Protein AF-A0A286DST3-F1 (afdb_monomer)

Foldseek 3Di:
DDDPVVVVVLVVVLVVLVVLLVVLVVVLVVLVVVVVPDDPPPPPPVVVVVVVVSVVSNVVSVVSNVVSVVSNVVSVD

Secondary structure (DSSP, 8-state):
---HHHHHHHHHHHHHHHHHHHHHHHHHHHHHHHHHTS-TT---HHHHHHHHHHHHHHHHHHHHHHHHHHHHHHHT-

Structure (mmCIF, N/CA/C/O backbone):
data_AF-A0A286DST3-F1
#
_entry.id   AF-A0A286DST3-F1
#
loop_
_atom_site.group_PDB
_atom_site.id
_atom_site.type_symbol
_atom_site.label_atom_id
_atom_site.label_alt_id
_atom_site.label_comp_id
_atom_site.label_asym_id
_atom_site.label_entity_id
_atom_site.label_seq_id
_atom_site.pdbx_PDB_ins_code
_atom_site.Cartn_x
_atom_site.Cartn_y
_atom_site.Cartn_z
_atom_site.occupancy
_atom_site.B_iso_or_equiv
_atom_sit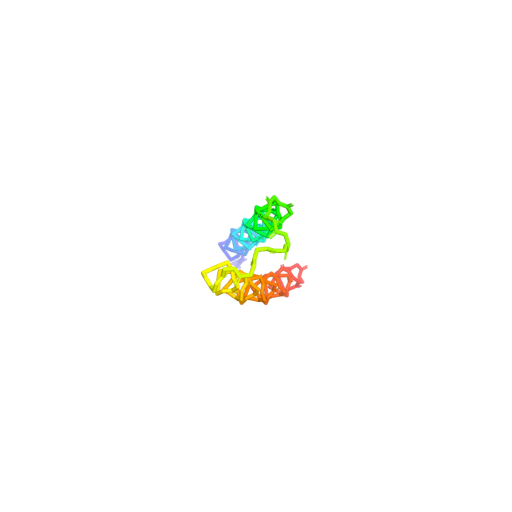e.auth_seq_id
_atom_site.auth_comp_id
_atom_site.auth_asym_id
_atom_site.auth_atom_id
_atom_site.pdbx_PDB_model_num
ATOM 1 N N . MET A 1 1 ? -18.462 -6.299 36.416 1.00 44.22 1 MET A N 1
ATOM 2 C CA . MET A 1 1 ? -17.037 -5.934 36.540 1.00 44.22 1 MET A CA 1
ATOM 3 C C . MET A 1 1 ? -16.337 -6.512 35.315 1.00 44.22 1 MET A C 1
ATOM 5 O O . MET A 1 1 ? -15.738 -7.569 35.386 1.00 44.22 1 MET A O 1
ATOM 9 N N . PHE A 1 2 ? -16.569 -5.882 34.167 1.00 52.38 2 PHE A N 1
ATOM 10 C CA . PHE A 1 2 ? -16.007 -6.218 32.855 1.00 52.38 2 PHE A CA 1
ATOM 11 C C . PHE A 1 2 ? -15.449 -4.903 32.281 1.00 52.38 2 PHE A C 1
ATOM 13 O O . PHE A 1 2 ? -15.901 -3.843 32.717 1.00 52.38 2 PHE A O 1
ATOM 20 N N . ASN A 1 3 ? -14.506 -4.981 31.342 1.00 53.12 3 ASN A N 1
ATOM 21 C CA . ASN A 1 3 ? -14.054 -3.908 30.434 1.00 53.12 3 ASN A CA 1
ATOM 22 C C . ASN A 1 3 ? -12.762 -3.118 30.695 1.00 53.12 3 ASN A C 1
ATOM 24 O O . ASN A 1 3 ? -12.423 -2.329 29.829 1.00 53.12 3 ASN A O 1
ATOM 28 N N . LEU A 1 4 ? -11.970 -3.298 31.756 1.00 57.38 4 LEU A N 1
ATOM 29 C CA . LEU A 1 4 ? -10.682 -2.563 31.821 1.00 57.38 4 LEU A CA 1
ATOM 30 C C . LEU A 1 4 ? -9.612 -3.166 30.893 1.00 57.38 4 LEU A C 1
ATOM 32 O O . LEU A 1 4 ? -8.906 -2.446 30.198 1.00 57.38 4 LEU A O 1
ATOM 36 N N . THR A 1 5 ? -9.523 -4.493 30.833 1.00 63.06 5 THR A N 1
ATOM 37 C CA . THR A 1 5 ? -8.581 -5.211 29.960 1.00 63.06 5 THR A CA 1
ATOM 38 C C . THR A 1 5 ? -8.991 -5.202 28.490 1.00 63.06 5 THR A C 1
ATOM 40 O O . THR A 1 5 ? -8.126 -5.105 27.628 1.00 63.06 5 THR A O 1
ATOM 43 N N . GLU A 1 6 ? -10.290 -5.275 28.192 1.00 59.56 6 GLU A N 1
ATOM 44 C CA . GLU A 1 6 ? -10.795 -5.223 26.810 1.00 59.56 6 GLU A CA 1
ATOM 45 C C . GLU A 1 6 ? -10.695 -3.815 26.215 1.00 59.56 6 GLU A C 1
ATOM 47 O O . GLU A 1 6 ? -10.390 -3.680 25.035 1.00 59.56 6 GLU A O 1
ATOM 52 N N . HIS A 1 7 ? -10.870 -2.771 27.033 1.00 60.75 7 HIS A N 1
ATOM 53 C CA . HIS A 1 7 ? -10.674 -1.387 26.601 1.00 60.75 7 HIS A CA 1
ATOM 54 C C . HIS A 1 7 ? -9.200 -1.108 26.278 1.00 60.75 7 HIS A C 1
ATOM 56 O O . HIS A 1 7 ? -8.900 -0.644 25.186 1.00 60.75 7 HIS A O 1
ATOM 62 N N . ASN A 1 8 ? -8.276 -1.544 27.144 1.00 67.38 8 ASN A N 1
ATOM 63 C CA . ASN A 1 8 ? -6.839 -1.435 26.873 1.00 67.38 8 ASN A CA 1
ATOM 64 C C . ASN A 1 8 ? -6.411 -2.204 25.608 1.00 67.38 8 ASN A C 1
ATOM 66 O O . ASN A 1 8 ? -5.541 -1.745 24.879 1.00 67.38 8 ASN A O 1
ATOM 70 N N . ALA A 1 9 ? -7.004 -3.371 25.334 1.00 70.81 9 ALA A N 1
ATOM 71 C CA . ALA A 1 9 ? -6.696 -4.139 24.127 1.00 70.81 9 ALA A CA 1
ATOM 72 C C . ALA A 1 9 ? -7.232 -3.470 22.849 1.00 70.81 9 ALA A C 1
ATOM 74 O O . ALA A 1 9 ? -6.574 -3.525 21.812 1.00 70.81 9 ALA A O 1
ATOM 75 N N . ALA A 1 10 ? -8.407 -2.839 22.920 1.00 73.19 10 ALA A N 1
ATOM 76 C CA . ALA A 1 10 ? -8.9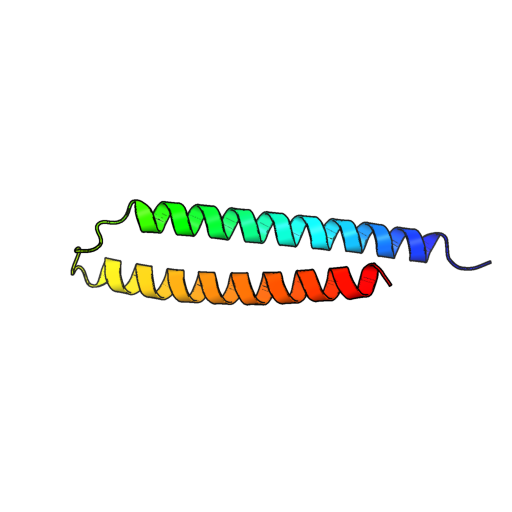72 -2.075 21.812 1.00 73.19 10 ALA A CA 1
ATOM 77 C C . ALA A 1 10 ? -8.147 -0.816 21.505 1.00 73.19 10 ALA A C 1
ATOM 79 O O . ALA A 1 10 ? -7.925 -0.517 20.334 1.00 73.19 10 ALA A O 1
ATOM 80 N N . ASP A 1 11 ? -7.645 -0.137 22.539 1.00 76.38 11 ASP A N 1
ATOM 81 C CA . ASP A 1 11 ? -6.777 1.034 22.391 1.00 76.38 11 ASP A CA 1
ATOM 82 C C . ASP A 1 11 ? -5.422 0.651 21.777 1.00 76.38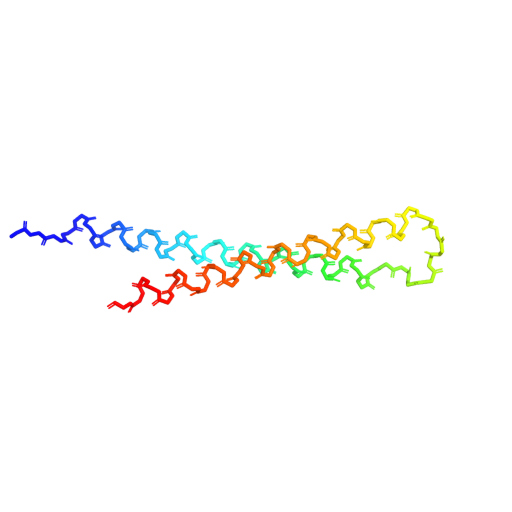 11 ASP A C 1
ATOM 84 O O . ASP A 1 11 ? -5.017 1.247 20.783 1.00 76.38 11 ASP A O 1
ATOM 88 N N . CYS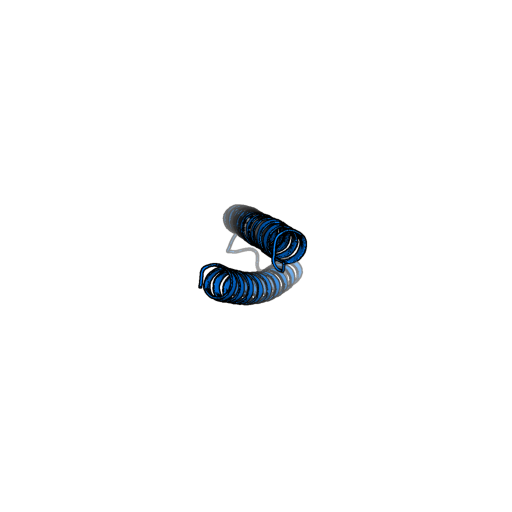 A 1 12 ? -4.768 -0.411 22.270 1.00 78.88 12 CYS A N 1
ATOM 89 C CA . CYS A 1 12 ? -3.530 -0.913 21.660 1.00 78.88 12 CYS A CA 1
ATOM 90 C C . CYS A 1 12 ? -3.730 -1.321 20.193 1.00 78.88 12 CYS A C 1
ATOM 92 O O . CYS A 1 12 ? -2.890 -1.029 19.350 1.00 78.88 12 CYS A O 1
ATOM 94 N N . LEU A 1 13 ? -4.861 -1.955 19.865 1.00 78.62 13 LEU A N 1
ATOM 95 C CA . LEU A 1 13 ? -5.183 -2.306 18.484 1.00 78.62 13 LEU A CA 1
ATOM 96 C C . LEU A 1 13 ? -5.442 -1.062 17.617 1.00 78.62 13 LEU A C 1
ATOM 98 O O . LEU A 1 13 ? -5.111 -1.061 16.434 1.00 78.62 13 LEU A O 1
ATOM 102 N N . ALA A 1 14 ? -6.039 -0.005 18.171 1.00 77.50 14 ALA A N 1
ATOM 103 C CA . ALA A 1 14 ? -6.246 1.251 17.455 1.00 77.50 14 ALA A CA 1
ATOM 104 C C . ALA A 1 14 ? -4.918 1.964 17.148 1.00 77.50 14 ALA A C 1
ATOM 106 O O . ALA A 1 14 ? -4.780 2.511 16.049 1.00 77.50 14 ALA A O 1
ATOM 107 N N . ASP A 1 15 ? -3.962 1.916 18.079 1.00 81.44 15 ASP A N 1
ATOM 108 C CA . ASP A 1 15 ? -2.599 2.421 17.893 1.00 81.44 15 ASP A CA 1
ATOM 109 C C . ASP A 1 15 ? -1.850 1.598 16.834 1.00 81.44 15 ASP A C 1
ATOM 111 O O . ASP A 1 15 ? -1.358 2.166 15.860 1.00 81.44 15 ASP A O 1
ATOM 115 N N . ASP A 1 16 ? -1.882 0.263 16.923 1.00 78.19 16 ASP A N 1
ATOM 116 C CA . ASP A 1 16 ? -1.258 -0.623 15.928 1.00 78.19 16 ASP A CA 1
ATOM 117 C C . ASP A 1 16 ? -1.806 -0.369 14.510 1.00 78.19 16 ASP A C 1
ATOM 119 O O . ASP A 1 16 ? -1.065 -0.346 13.524 1.00 78.19 16 ASP A O 1
ATOM 123 N N . VAL A 1 17 ? -3.120 -0.155 14.375 1.00 80.12 17 VAL A N 1
ATOM 124 C CA . VAL A 1 17 ? -3.741 0.160 13.079 1.00 80.12 17 VAL A CA 1
ATOM 125 C C . VAL A 1 17 ? -3.333 1.555 12.585 1.00 80.12 17 VAL A C 1
ATOM 127 O O . VAL A 1 17 ? -3.194 1.750 11.375 1.00 80.12 17 VAL A O 1
ATOM 130 N N . ALA A 1 18 ? -3.128 2.522 13.484 1.00 78.88 18 ALA A N 1
ATOM 131 C CA . ALA A 1 18 ? -2.634 3.846 13.121 1.00 78.88 18 ALA A CA 1
ATOM 132 C C . ALA A 1 18 ? -1.182 3.799 12.618 1.00 78.88 18 ALA A C 1
ATOM 134 O O . ALA A 1 18 ? -0.893 4.392 11.578 1.00 78.88 18 ALA A O 1
ATOM 135 N N . ASP A 1 19 ? -0.319 3.037 13.290 1.00 83.12 19 ASP A N 1
ATOM 136 C CA . ASP A 1 19 ? 1.080 2.831 12.901 1.00 83.12 19 ASP A CA 1
ATOM 137 C C . ASP A 1 19 ? 1.194 2.131 11.537 1.00 83.12 19 ASP A C 1
ATOM 139 O O . ASP A 1 19 ? 2.036 2.483 10.700 1.00 83.12 19 ASP A O 1
ATOM 143 N N . ILE A 1 20 ? 0.315 1.156 11.268 1.00 81.38 20 ILE A N 1
ATOM 144 C CA . ILE A 1 20 ? 0.228 0.494 9.959 1.00 81.38 20 ILE A CA 1
ATOM 145 C C . ILE A 1 20 ? -0.145 1.507 8.871 1.00 81.38 20 ILE A C 1
ATOM 147 O O . ILE A 1 20 ? 0.505 1.542 7.826 1.00 81.38 20 ILE A O 1
ATOM 151 N N . ASP A 1 21 ? -1.163 2.336 9.096 1.00 81.44 21 ASP A N 1
ATOM 152 C CA . ASP A 1 21 ? -1.616 3.340 8.126 1.00 81.44 21 ASP A CA 1
ATOM 153 C C . ASP A 1 21 ? -0.533 4.399 7.824 1.00 81.44 21 ASP A C 1
ATOM 155 O O . ASP A 1 21 ? -0.276 4.731 6.658 1.00 81.44 21 ASP A O 1
ATOM 159 N N . GLU A 1 22 ? 0.187 4.859 8.851 1.00 85.94 22 GLU A N 1
ATOM 160 C CA . GLU A 1 22 ? 1.330 5.764 8.691 1.00 85.94 22 GLU A CA 1
ATOM 161 C C . GLU A 1 22 ? 2.462 5.107 7.885 1.00 85.94 22 GLU A C 1
ATOM 163 O O . GLU A 1 22 ? 2.972 5.693 6.924 1.00 85.94 22 GLU A O 1
ATOM 168 N N . THR A 1 23 ? 2.796 3.851 8.197 1.00 85.50 23 THR A N 1
ATOM 169 C CA . THR A 1 23 ? 3.822 3.083 7.474 1.00 85.50 23 THR A CA 1
ATOM 170 C C . THR A 1 23 ? 3.459 2.904 5.996 1.00 85.50 23 THR A C 1
ATOM 172 O O . THR A 1 23 ? 4.300 3.089 5.110 1.00 85.50 23 THR A O 1
ATOM 175 N N . LEU A 1 24 ? 2.201 2.566 5.698 1.00 81.06 24 LEU A N 1
ATOM 176 C CA . LEU A 1 24 ? 1.710 2.421 4.325 1.00 81.06 24 LEU A CA 1
ATOM 177 C C . LEU A 1 24 ? 1.798 3.748 3.558 1.00 81.06 24 LEU A C 1
ATOM 179 O O . LEU A 1 24 ? 2.229 3.767 2.399 1.00 81.06 24 LEU A O 1
ATOM 183 N N . THR A 1 25 ? 1.451 4.854 4.216 1.00 82.88 25 THR A N 1
ATOM 184 C CA . THR A 1 25 ? 1.552 6.206 3.656 1.00 82.88 25 THR A CA 1
ATOM 185 C C . THR A 1 25 ? 3.003 6.578 3.346 1.00 82.88 25 THR A C 1
ATOM 187 O O . THR A 1 25 ? 3.298 7.066 2.249 1.00 82.88 25 THR A O 1
ATOM 190 N N . GLU A 1 26 ? 3.938 6.301 4.257 1.00 89.25 26 GLU A N 1
ATOM 191 C CA . GLU A 1 26 ? 5.361 6.566 4.038 1.00 89.25 26 GLU A CA 1
ATOM 192 C C . GLU A 1 26 ? 5.911 5.767 2.844 1.00 89.25 26 GLU A C 1
ATOM 194 O O . GLU A 1 26 ? 6.605 6.315 1.977 1.00 89.25 26 GLU A O 1
ATOM 199 N N . LEU A 1 27 ? 5.572 4.477 2.758 1.00 82.94 27 LEU A N 1
ATOM 200 C CA . LEU A 1 27 ? 5.979 3.616 1.646 1.00 82.94 27 LEU A CA 1
ATOM 201 C C . LEU A 1 27 ? 5.439 4.126 0.309 1.00 82.94 27 LEU A C 1
ATOM 203 O O . LEU A 1 27 ? 6.195 4.204 -0.665 1.00 82.94 27 LEU A O 1
ATOM 207 N N . PHE A 1 28 ? 4.169 4.533 0.267 1.00 81.50 28 PHE A N 1
ATOM 208 C CA . PHE A 1 28 ? 3.569 5.120 -0.927 1.00 81.50 28 PHE A CA 1
ATOM 209 C C . PHE A 1 28 ? 4.325 6.378 -1.375 1.00 81.50 28 PHE A C 1
ATOM 211 O O . PHE A 1 28 ? 4.676 6.512 -2.550 1.00 81.50 28 PHE A O 1
ATOM 218 N N . MET A 1 29 ? 4.658 7.270 -0.438 1.00 85.69 29 MET A N 1
ATOM 219 C CA . MET A 1 29 ? 5.405 8.497 -0.727 1.00 85.69 29 MET A CA 1
ATOM 220 C C . MET A 1 29 ? 6.823 8.215 -1.236 1.00 85.69 29 MET A C 1
ATOM 222 O O . MET A 1 29 ? 7.264 8.847 -2.201 1.00 85.69 29 MET A O 1
ATOM 226 N N . ARG A 1 30 ? 7.532 7.240 -0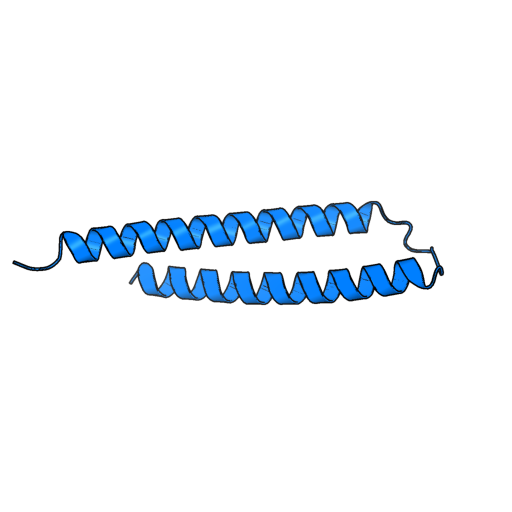.650 1.00 84.88 30 ARG A N 1
ATOM 227 C CA . ARG A 1 30 ? 8.871 6.822 -1.109 1.00 84.88 30 ARG A CA 1
ATOM 228 C C . ARG A 1 30 ? 8.830 6.247 -2.523 1.00 84.88 30 ARG A C 1
ATOM 230 O O . ARG A 1 30 ? 9.632 6.653 -3.365 1.00 84.88 30 ARG A O 1
ATOM 237 N N . ILE A 1 31 ? 7.875 5.361 -2.807 1.00 82.50 31 ILE A N 1
ATOM 238 C CA . ILE A 1 31 ? 7.681 4.777 -4.141 1.00 82.50 31 ILE A CA 1
ATOM 239 C C . ILE A 1 31 ? 7.333 5.867 -5.157 1.00 82.50 31 ILE A C 1
ATOM 241 O O . ILE A 1 31 ? 7.921 5.924 -6.240 1.00 82.50 31 ILE A O 1
ATOM 245 N N . HIS A 1 32 ? 6.432 6.781 -4.797 1.00 80.88 32 HIS A N 1
ATOM 246 C CA . HIS A 1 32 ? 6.071 7.902 -5.651 1.00 80.88 32 HIS A CA 1
ATOM 247 C C . HIS A 1 32 ? 7.288 8.793 -5.950 1.00 80.88 32 HIS A C 1
ATOM 249 O O . HIS A 1 32 ? 7.540 9.123 -7.109 1.00 80.88 32 HIS A O 1
ATOM 255 N N . ALA A 1 33 ? 8.097 9.131 -4.943 1.00 84.62 33 ALA A N 1
ATOM 256 C CA . ALA A 1 33 ? 9.323 9.906 -5.126 1.00 84.62 33 ALA A CA 1
ATOM 257 C C . ALA A 1 33 ? 10.348 9.183 -6.018 1.00 84.62 33 ALA A C 1
ATOM 259 O O . ALA A 1 33 ? 10.953 9.810 -6.889 1.00 84.62 33 ALA A O 1
ATOM 260 N N . MET A 1 34 ? 10.518 7.866 -5.854 1.00 78.88 34 MET A N 1
ATOM 261 C CA . MET A 1 34 ? 11.365 7.052 -6.734 1.00 78.88 34 MET A CA 1
ATOM 262 C C . MET A 1 34 ? 10.879 7.096 -8.185 1.00 78.88 34 MET A C 1
ATOM 264 O O . MET A 1 34 ? 11.686 7.291 -9.093 1.00 78.88 34 MET A O 1
ATOM 268 N N . ARG A 1 35 ? 9.565 6.987 -8.407 1.00 75.69 35 ARG A N 1
ATOM 269 C CA . ARG A 1 35 ? 8.958 7.062 -9.741 1.00 75.69 35 ARG A CA 1
ATOM 270 C C . ARG A 1 35 ? 9.181 8.422 -10.403 1.00 75.69 35 ARG A C 1
ATOM 272 O O . ARG A 1 35 ? 9.480 8.468 -11.590 1.00 75.69 35 ARG A O 1
ATOM 279 N N . GLN A 1 36 ? 9.071 9.519 -9.651 1.00 80.06 36 GLN A N 1
ATOM 280 C CA . GLN A 1 36 ? 9.297 10.874 -10.177 1.00 80.06 36 GLN A CA 1
ATOM 281 C C . GLN A 1 36 ? 10.753 11.117 -10.594 1.00 80.06 36 GLN A C 1
ATOM 283 O O . GLN A 1 36 ? 11.013 11.903 -11.500 1.00 80.06 36 GLN A O 1
ATOM 288 N N . ARG A 1 37 ? 11.710 10.441 -9.948 1.00 79.44 37 ARG A N 1
ATOM 289 C CA . ARG A 1 37 ? 13.142 10.538 -10.279 1.00 79.44 37 ARG A CA 1
ATOM 290 C C . ARG A 1 37 ? 13.545 9.635 -11.445 1.00 79.44 37 ARG A C 1
ATOM 292 O O . ARG A 1 37 ? 14.677 9.735 -11.914 1.00 79.44 37 ARG A O 1
ATOM 299 N N . TRP A 1 38 ? 12.653 8.757 -11.903 1.00 72.50 38 TRP A N 1
ATOM 300 C CA . TRP A 1 38 ? 12.950 7.829 -12.984 1.00 72.50 38 TRP A CA 1
ATOM 301 C C . TRP A 1 38 ? 12.770 8.504 -14.352 1.00 72.50 38 TRP A C 1
ATOM 303 O O . TRP A 1 38 ? 11.733 9.132 -14.583 1.00 72.50 38 TRP A O 1
ATOM 313 N N . PRO A 1 39 ? 13.725 8.369 -15.292 1.00 70.00 39 PRO A N 1
ATOM 314 C CA . PRO A 1 39 ? 13.526 8.833 -16.662 1.00 70.00 39 PRO A CA 1
ATOM 315 C C . PRO A 1 39 ? 12.345 8.089 -17.302 1.00 70.00 39 PRO A C 1
ATOM 317 O O . PRO A 1 39 ? 12.424 6.883 -17.540 1.00 70.00 39 PRO A O 1
ATOM 320 N N . ARG A 1 40 ? 11.251 8.820 -17.567 1.00 64.62 40 ARG A N 1
ATOM 321 C CA . ARG A 1 40 ? 10.006 8.289 -18.160 1.00 64.62 40 ARG A CA 1
ATOM 322 C C . ARG A 1 40 ? 10.210 7.637 -19.530 1.00 64.62 40 ARG A C 1
ATOM 324 O O . ARG A 1 40 ? 9.449 6.740 -19.868 1.00 64.62 40 ARG A O 1
ATOM 331 N N . ASP A 1 41 ? 11.257 8.037 -20.248 1.00 62.50 41 ASP A N 1
ATOM 332 C CA . ASP A 1 41 ? 11.543 7.600 -21.620 1.00 62.50 41 ASP A CA 1
ATOM 333 C C . ASP A 1 41 ? 12.604 6.489 -21.697 1.00 62.50 41 ASP A C 1
ATOM 335 O O . ASP A 1 41 ? 13.164 6.213 -22.757 1.00 62.50 41 ASP A O 1
ATOM 339 N N . SER A 1 42 ? 12.935 5.843 -20.573 1.00 61.62 42 SER A N 1
ATOM 340 C CA . SER A 1 42 ? 13.838 4.694 -20.611 1.00 61.62 42 SER A CA 1
ATOM 341 C C . SER A 1 42 ? 13.090 3.450 -21.100 1.00 61.62 42 SER A C 1
ATOM 343 O O . SER A 1 42 ? 12.463 2.737 -20.321 1.00 61.62 42 SER A O 1
ATOM 345 N N . ASP A 1 43 ? 13.219 3.155 -22.395 1.00 65.44 43 ASP A N 1
ATOM 346 C CA . ASP A 1 43 ? 12.676 1.953 -23.057 1.00 65.44 43 ASP A CA 1
ATOM 347 C C . ASP A 1 43 ? 13.358 0.635 -22.635 1.00 65.44 43 ASP A C 1
ATOM 349 O O . ASP A 1 43 ? 13.075 -0.445 -23.167 1.00 65.44 43 ASP A O 1
ATOM 353 N N . ALA A 1 44 ? 14.263 0.695 -21.654 1.00 78.94 44 ALA A N 1
ATOM 354 C CA . ALA A 1 44 ? 14.936 -0.475 -21.126 1.00 78.94 44 ALA A CA 1
ATOM 355 C C . ALA A 1 44 ? 13.897 -1.448 -20.523 1.00 78.94 44 ALA A C 1
ATOM 357 O O . ALA A 1 44 ? 13.169 -1.081 -19.595 1.00 78.94 44 ALA A O 1
ATOM 358 N N . PRO A 1 45 ? 13.842 -2.717 -20.972 1.00 77.62 45 PRO A N 1
ATOM 359 C CA . PRO A 1 45 ? 12.894 -3.710 -20.458 1.00 77.62 45 PRO A CA 1
ATOM 360 C C . PRO A 1 45 ? 12.922 -3.856 -18.930 1.00 77.62 45 PRO A C 1
ATOM 362 O O . PRO A 1 45 ? 11.882 -4.067 -18.311 1.00 77.62 45 PRO A O 1
ATOM 365 N N . ALA A 1 46 ? 14.098 -3.682 -18.318 1.00 73.69 46 ALA A N 1
ATOM 366 C CA . ALA A 1 46 ? 14.279 -3.698 -16.869 1.00 73.69 46 ALA A CA 1
ATOM 367 C C . ALA A 1 46 ? 13.546 -2.543 -16.158 1.00 73.69 46 ALA A C 1
ATOM 369 O O . ALA A 1 46 ? 12.965 -2.748 -15.093 1.00 73.69 46 ALA A O 1
ATOM 370 N N . VAL A 1 47 ? 13.518 -1.348 -16.755 1.00 75.06 47 VAL A N 1
ATOM 371 C CA . VAL A 1 47 ? 12.789 -0.189 -16.217 1.00 75.06 47 VAL A CA 1
ATOM 372 C C . VAL A 1 47 ? 11.289 -0.434 -16.283 1.00 75.06 47 VAL A C 1
ATOM 374 O O . VAL A 1 47 ? 10.590 -0.239 -15.293 1.00 75.06 47 VAL A O 1
ATOM 377 N N . ARG A 1 48 ? 10.798 -0.948 -17.413 1.00 78.06 48 ARG A N 1
ATOM 378 C CA . ARG A 1 48 ? 9.377 -1.265 -17.589 1.00 78.06 48 ARG A CA 1
ATOM 379 C C . ARG A 1 48 ? 8.898 -2.346 -16.614 1.00 78.06 48 ARG A C 1
ATOM 381 O O . ARG A 1 48 ? 7.854 -2.173 -15.996 1.00 78.06 48 ARG A O 1
ATOM 388 N N . LEU A 1 49 ? 9.676 -3.416 -16.418 1.00 81.00 49 LEU A N 1
ATOM 389 C CA . LEU A 1 49 ? 9.375 -4.448 -15.414 1.00 81.00 49 LEU A CA 1
ATOM 390 C C . LEU A 1 49 ? 9.369 -3.880 -13.990 1.00 81.00 49 LEU A C 1
ATOM 392 O O . LEU A 1 49 ? 8.483 -4.207 -13.204 1.00 81.00 49 LEU A O 1
ATOM 396 N N . THR A 1 50 ? 10.319 -2.998 -13.674 1.00 81.56 50 THR A N 1
ATOM 397 C CA . THR A 1 50 ? 10.380 -2.339 -12.364 1.00 81.56 50 THR A CA 1
ATOM 398 C C . THR A 1 50 ? 9.160 -1.446 -12.134 1.00 81.56 50 THR A C 1
ATOM 400 O O . THR A 1 50 ? 8.568 -1.497 -11.062 1.00 81.56 50 THR A O 1
ATOM 403 N N . LEU A 1 51 ? 8.729 -0.676 -13.139 1.00 79.88 51 LEU A N 1
ATOM 404 C CA . LEU A 1 51 ? 7.522 0.151 -13.048 1.00 79.88 51 LEU A CA 1
ATOM 405 C C . LEU A 1 51 ? 6.256 -0.697 -12.851 1.00 79.88 51 LEU A C 1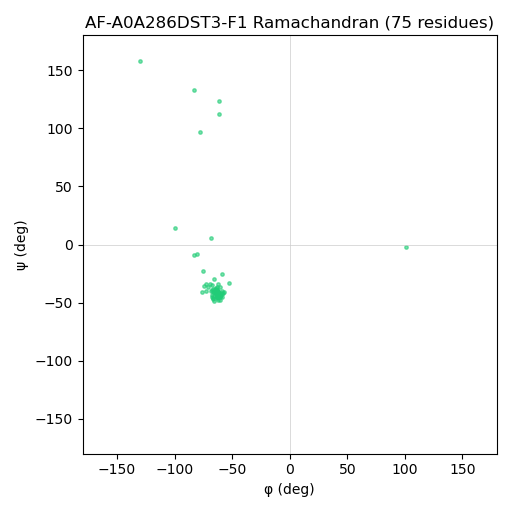
ATOM 407 O O . LEU A 1 51 ? 5.463 -0.376 -11.974 1.00 79.88 51 LEU A O 1
ATOM 411 N N . MET A 1 52 ? 6.103 -1.812 -13.578 1.00 82.62 52 MET A N 1
ATOM 412 C CA . MET A 1 52 ? 4.964 -2.726 -13.388 1.00 82.62 52 MET A CA 1
ATOM 413 C C . MET A 1 52 ? 4.944 -3.347 -11.984 1.00 82.62 52 MET A C 1
ATOM 415 O O . MET A 1 52 ? 3.882 -3.470 -11.376 1.00 82.62 52 MET A O 1
ATOM 419 N N . ALA A 1 53 ? 6.110 -3.717 -11.446 1.00 84.62 53 ALA A N 1
ATOM 420 C CA . ALA A 1 53 ? 6.214 -4.216 -10.077 1.00 84.62 53 ALA A CA 1
ATOM 421 C C . ALA A 1 53 ? 5.843 -3.135 -9.048 1.00 84.62 5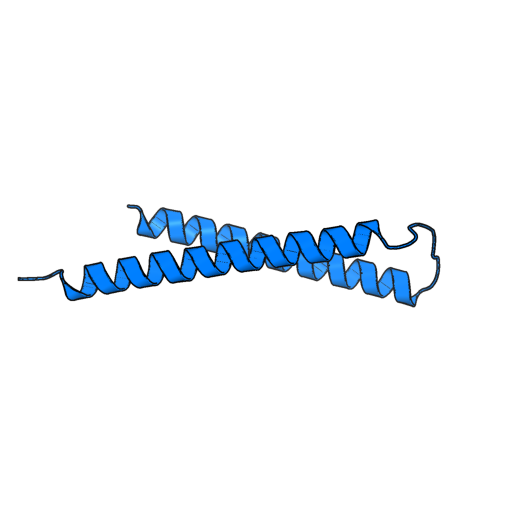3 ALA A C 1
ATOM 423 O O . ALA A 1 53 ? 5.131 -3.422 -8.088 1.00 84.62 53 ALA A O 1
ATOM 424 N N . LEU A 1 54 ? 6.277 -1.887 -9.264 1.00 82.94 54 LEU A N 1
ATOM 425 C CA . LEU A 1 54 ? 5.922 -0.759 -8.400 1.00 82.94 54 LEU A CA 1
ATOM 426 C C . LEU A 1 54 ? 4.421 -0.462 -8.434 1.00 82.94 54 LEU A C 1
ATOM 428 O O . LEU A 1 54 ? 3.856 -0.193 -7.377 1.00 82.94 54 LEU A O 1
ATOM 432 N N . ASP A 1 55 ? 3.769 -0.553 -9.595 1.00 82.75 55 ASP A N 1
ATOM 433 C CA . ASP A 1 55 ? 2.316 -0.376 -9.702 1.00 82.75 55 ASP A CA 1
ATOM 434 C C . ASP A 1 55 ? 1.570 -1.460 -8.896 1.00 82.75 55 ASP A C 1
ATOM 436 O O . ASP A 1 55 ? 0.694 -1.135 -8.095 1.00 82.75 55 ASP A O 1
ATOM 440 N N . GLY A 1 56 ? 1.993 -2.728 -8.990 1.00 87.38 56 GLY A N 1
ATOM 441 C CA . GLY A 1 56 ? 1.417 -3.819 -8.189 1.00 87.38 56 GLY A CA 1
ATOM 442 C C . GLY A 1 56 ? 1.618 -3.652 -6.674 1.00 87.38 56 GLY A C 1
ATOM 443 O O . GLY A 1 56 ? 0.719 -3.953 -5.881 1.00 87.38 56 GLY A O 1
ATOM 444 N N . ILE A 1 57 ? 2.771 -3.120 -6.255 1.00 83.62 57 ILE A N 1
ATOM 445 C CA . ILE A 1 57 ? 3.018 -2.756 -4.852 1.00 83.62 57 ILE A CA 1
ATOM 446 C C . ILE A 1 57 ? 2.100 -1.600 -4.436 1.00 83.62 57 ILE A C 1
ATOM 448 O O . ILE A 1 57 ? 1.493 -1.673 -3.371 1.00 83.62 57 ILE A O 1
ATOM 452 N N . CYS A 1 58 ? 1.942 -0.564 -5.267 1.00 82.94 58 CYS A N 1
ATOM 453 C CA . CYS A 1 58 ? 1.051 0.564 -4.974 1.00 82.94 58 CYS A CA 1
ATOM 454 C C . CYS A 1 58 ? -0.398 0.118 -4.767 1.00 82.94 58 CYS A C 1
ATOM 456 O O . CYS A 1 58 ? -1.052 0.588 -3.836 1.00 82.94 58 CYS A O 1
ATOM 458 N N . ASP A 1 59 ? -0.895 -0.791 -5.603 1.00 86.06 59 ASP A N 1
ATOM 459 C CA . ASP A 1 59 ? -2.257 -1.307 -5.472 1.00 86.06 59 ASP A CA 1
ATOM 460 C C . ASP A 1 59 ? -2.428 -2.142 -4.196 1.00 86.06 59 ASP A C 1
ATOM 462 O O . ASP A 1 59 ? -3.411 -1.966 -3.475 1.00 86.06 59 ASP A O 1
ATOM 466 N N . SER A 1 60 ? -1.433 -2.967 -3.853 1.00 86.00 60 SER A N 1
ATOM 467 C CA . SER A 1 60 ? -1.433 -3.745 -2.604 1.00 86.00 60 SER A CA 1
ATOM 468 C C . SER A 1 60 ? -1.408 -2.845 -1.362 1.00 86.00 60 SER A C 1
ATOM 470 O O . SER A 1 60 ? -2.126 -3.101 -0.395 1.00 86.00 60 SER A O 1
ATOM 472 N N . LEU A 1 61 ? -0.616 -1.765 -1.391 1.00 83.94 61 LEU A N 1
ATOM 473 C CA . LEU A 1 61 ? -0.561 -0.770 -0.315 1.00 83.94 61 LEU A CA 1
ATOM 474 C C . LEU A 1 61 ? -1.892 -0.019 -0.178 1.00 83.94 61 LEU A C 1
ATOM 476 O O . LEU A 1 61 ? -2.353 0.198 0.939 1.00 83.94 61 LEU A O 1
ATOM 480 N N . ARG A 1 62 ? -2.538 0.340 -1.295 1.00 83.81 62 ARG A N 1
ATOM 481 C CA . ARG A 1 62 ? -3.846 1.013 -1.280 1.00 83.81 62 ARG A CA 1
ATOM 482 C C . ARG A 1 62 ? -4.928 0.124 -0.665 1.00 83.81 62 ARG A C 1
ATOM 484 O O . ARG A 1 62 ? -5.698 0.597 0.166 1.00 83.81 62 ARG A O 1
ATOM 491 N N . ASP A 1 63 ? -4.965 -1.152 -1.038 1.00 88.62 63 ASP A N 1
ATOM 492 C CA . ASP A 1 63 ? -5.896 -2.133 -0.469 1.00 88.62 63 ASP A CA 1
ATOM 493 C C . ASP A 1 63 ? -5.630 -2.383 1.028 1.00 88.62 63 ASP A C 1
ATOM 495 O O . ASP A 1 63 ? -6.556 -2.503 1.832 1.00 88.62 63 ASP A O 1
ATOM 499 N N . ALA A 1 64 ? -4.360 -2.425 1.444 1.00 83.75 64 ALA A N 1
ATOM 500 C CA . ALA A 1 64 ? -4.001 -2.487 2.860 1.00 83.75 64 ALA A CA 1
ATOM 501 C C . ALA A 1 64 ? -4.473 -1.240 3.632 1.00 83.75 64 ALA A C 1
ATOM 503 O O . ALA A 1 64 ? -5.093 -1.389 4.683 1.00 83.75 64 ALA A O 1
ATOM 504 N N . GLY A 1 65 ? -4.271 -0.038 3.084 1.00 80.44 65 GLY A N 1
ATOM 505 C CA . GLY A 1 65 ? -4.704 1.216 3.708 1.00 80.44 65 GLY A CA 1
ATOM 506 C C . GLY A 1 65 ? -6.225 1.307 3.828 1.00 80.44 65 GLY A C 1
ATOM 507 O O . GLY A 1 65 ? -6.752 1.654 4.879 1.00 80.44 65 GLY A O 1
ATOM 508 N N . GLN A 1 66 ? -6.961 0.885 2.796 1.00 86.62 66 GLN A N 1
ATOM 509 C CA . GLN A 1 66 ? -8.424 0.855 2.845 1.00 86.62 66 GLN A CA 1
ATOM 510 C C . GLN A 1 66 ? -8.951 -0.103 3.925 1.00 86.62 66 GLN A C 1
ATOM 512 O O . GLN A 1 66 ? -9.928 0.215 4.607 1.00 86.62 66 GLN A O 1
ATOM 517 N N . ARG A 1 67 ? -8.310 -1.263 4.109 1.00 86.44 67 ARG A N 1
ATOM 518 C CA . ARG A 1 67 ? -8.653 -2.206 5.186 1.00 86.44 67 ARG A CA 1
ATOM 519 C C . ARG A 1 67 ? -8.297 -1.657 6.566 1.00 86.44 67 ARG A C 1
ATOM 521 O O . ARG A 1 67 ? -9.091 -1.825 7.489 1.00 86.44 67 ARG A O 1
ATOM 528 N N . ALA A 1 68 ? -7.157 -0.980 6.701 1.00 81.62 68 ALA A N 1
ATOM 529 C CA . ALA A 1 68 ? -6.779 -0.296 7.935 1.00 81.62 68 ALA A CA 1
ATOM 530 C C . ALA A 1 68 ? -7.813 0.782 8.301 1.00 81.62 68 ALA A C 1
ATOM 532 O O . ALA A 1 68 ? -8.339 0.766 9.409 1.00 81.62 68 ALA A O 1
ATOM 533 N N . GLU A 1 69 ? -8.215 1.631 7.354 1.00 82.19 69 GLU A N 1
ATOM 534 C CA . GLU A 1 69 ? -9.244 2.659 7.567 1.00 82.19 69 GLU A CA 1
ATOM 535 C C . GLU A 1 69 ? -10.600 2.052 7.976 1.00 82.19 69 GLU A C 1
ATOM 537 O O . GLU A 1 69 ? -11.258 2.536 8.900 1.00 82.19 69 GLU A O 1
ATOM 542 N N . GLN A 1 70 ? -11.008 0.943 7.348 1.00 85.12 70 GLN A N 1
ATOM 543 C CA . GLN A 1 70 ? -12.213 0.205 7.747 1.00 85.12 70 GLN A CA 1
ATOM 544 C C . GLN A 1 70 ? -12.118 -0.316 9.185 1.00 85.12 70 GLN A C 1
ATOM 546 O O . GLN A 1 70 ? -13.068 -0.157 9.954 1.00 85.12 70 GLN A O 1
ATOM 551 N N . LEU A 1 71 ? -10.973 -0.893 9.565 1.00 83.88 71 LEU A N 1
ATOM 552 C CA . LEU A 1 71 ? -10.715 -1.362 10.927 1.00 83.88 71 LEU A CA 1
ATOM 553 C C . LEU A 1 71 ? -10.753 -0.206 11.935 1.00 83.88 71 LEU A C 1
ATOM 555 O O . LEU A 1 71 ? -11.428 -0.331 12.956 1.00 83.88 71 LEU A O 1
ATOM 559 N N . ARG A 1 72 ? -10.145 0.952 11.631 1.00 81.38 72 ARG A N 1
ATOM 560 C CA . ARG A 1 72 ? -10.257 2.164 12.472 1.00 81.38 72 ARG A CA 1
ATOM 561 C C . ARG A 1 72 ? -11.709 2.595 12.640 1.00 81.38 72 ARG A C 1
ATOM 563 O O . ARG A 1 72 ? -12.124 2.954 13.740 1.00 81.38 72 ARG A O 1
ATOM 570 N N . GLY A 1 73 ? -12.493 2.547 11.564 1.00 79.06 73 GLY A N 1
ATOM 571 C CA . GLY A 1 73 ? -13.922 2.848 11.592 1.00 79.06 73 GLY A CA 1
ATOM 572 C C . GLY A 1 73 ? -14.731 1.895 12.477 1.00 79.06 73 GLY A C 1
ATOM 573 O O . GLY A 1 73 ? -15.690 2.331 13.112 1.00 79.06 73 GLY A O 1
ATOM 574 N N . CYS A 1 74 ? -14.345 0.618 12.545 1.00 83.31 74 CYS A N 1
ATOM 575 C CA . CYS A 1 74 ? -14.944 -0.367 13.446 1.00 83.31 74 CYS A CA 1
ATOM 576 C C . CYS A 1 74 ? -14.548 -0.144 14.910 1.00 83.31 74 CYS A C 1
ATOM 578 O O . CYS A 1 74 ? -15.405 -0.275 15.773 1.00 83.31 74 CYS A O 1
ATOM 580 N N . LEU A 1 75 ? -13.289 0.213 15.183 1.00 78.56 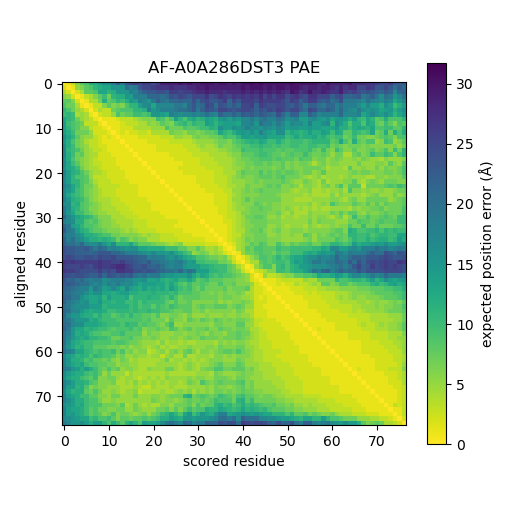75 LEU A N 1
ATOM 581 C CA . LEU A 1 75 ? -12.771 0.418 16.545 1.00 78.56 75 LEU A CA 1
ATOM 582 C C . LEU A 1 75 ? -13.235 1.734 17.185 1.00 78.56 75 LEU A C 1
ATOM 584 O O . LEU A 1 75 ? -13.247 1.857 18.403 1.00 78.56 75 LEU A O 1
ATOM 588 N N . ARG A 1 76 ? -13.628 2.726 16.377 1.00 73.94 76 ARG A N 1
ATOM 589 C CA . ARG A 1 76 ? -14.185 4.006 16.851 1.00 73.94 76 ARG A CA 1
ATOM 590 C C . ARG A 1 76 ? -15.672 3.953 17.240 1.00 73.94 76 ARG A C 1
ATOM 592 O O . ARG A 1 76 ? -16.180 4.970 17.711 1.00 73.94 76 ARG A O 1
ATOM 599 N N . ARG A 1 77 ? -16.382 2.850 16.973 1.00 59.00 77 ARG A N 1
ATOM 600 C CA . ARG A 1 77 ? -17.814 2.677 17.289 1.00 59.00 77 ARG A CA 1
ATOM 601 C C . ARG A 1 77 ? -18.010 1.945 18.605 1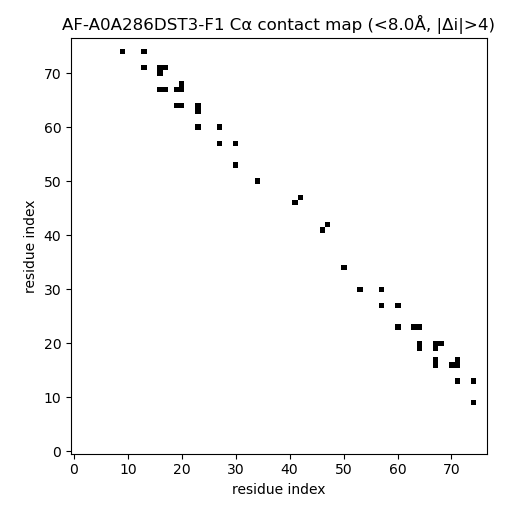.00 59.00 77 ARG A C 1
ATOM 603 O O . ARG A 1 77 ? -18.987 2.305 19.294 1.00 59.00 77 ARG A O 1
#

Nearest PDB structures (foldseek):
  2vrz-assembly1_B  TM=4.437E-01  e=7.399E-01  Staphylococcus aureus
  5xu0-assembly1_C-2  TM=5.384E-01  e=1.830E+00  Streptococcus pneumoniae
  4afl-assembly2_F  TM=4.623E-01  e=2.528E+00  Homo sapiens
  3o9o-assembly1_B  TM=4.610E-01  e=2.370E+00  Streptococcus agalactiae NEM316

Solvent-accessible surface area (backbone atoms only — not comparable to full-atom values): 4404 Å² total; per-residue (Å²): 145,80,58,71,69,58,49,53,51,52,51,53,50,52,50,53,42,48,54,49,42,51,51,45,50,52,51,52,51,53,52,51,54,54,56,73,73,45,72,88,83,55,83,48,68,68,53,53,53,50,51,55,51,51,51,55,50,51,53,53,43,50,55,50,42,54,51,37,52,52,50,52,58,60,74,76,108

Radius of gyration: 18.23 Å; Cα contacts (8 Å, |Δi|>4): 23; chains: 1; bounding box: 33×17×60 Å

Organism: NCBI:txid1938870

Mean predicted aligned error: 8.73 Å

Sequence (77 aa):
MFNLTEHNAADCLADDVADIDETLTELFMRIHAMRQRWPRDSDAPAVRLTLMALDGICDSLRDAGQRAEQLRGCLRR

pLDDT: mean 77.44, std 9.34, range [44.22, 89.25]